Protein AF-A0A2B0Y3D0-F1 (afdb_monomer_lite)

Radius of gyration: 14.02 Å; chains: 1; bounding box: 33×33×33 Å

Secondary structure (DSSP, 8-state):
--HHHHHHHHHHHHHHHHHHHHHHHHHS-HHHHHHHHHHHHHHHHHHHHHHHHHHHHH------TTPPP--

pLDDT: mean 88.67, std 13.82, range [39.53, 96.44]

Sequence (71 aa):
MNIIEEKVKKYNQVKIDLMKIAQCIDYCNEDEREIYQDIALNYSKYLKCIQESIEKIYGIDLCNCCTLPKE

Organism: Bacillus anthracis (NCBI:txid1392)

Foldseek 3Di:
DDPLVVLVVVLVVLVVVLVVLVVCLVVPDPVCNVVSVVVSVVSVVVSVVSQCVSCVVPVDHDDPVPDDDDD

Structure (mmCIF, N/CA/C/O backbone):
data_AF-A0A2B0Y3D0-F1
#
_entry.id   AF-A0A2B0Y3D0-F1
#
loop_
_atom_site.group_PDB
_atom_site.id
_atom_site.type_symbol
_atom_site.label_atom_id
_atom_site.label_alt_id
_atom_site.label_comp_id
_atom_site.label_asym_id
_atom_site.label_entity_id
_atom_site.label_seq_id
_atom_site.pdbx_PDB_ins_code
_atom_site.Cartn_x
_atom_site.Cartn_y
_atom_site.Cartn_z
_atom_site.occupancy
_atom_site.B_iso_or_equiv
_atom_site.auth_seq_id
_atom_site.auth_comp_id
_atom_site.auth_asym_id
_atom_site.auth_atom_id
_atom_site.pdbx_PDB_model_num
ATOM 1 N N . MET A 1 1 ? -8.943 14.976 18.310 1.00 55.53 1 MET A N 1
ATOM 2 C CA . MET A 1 1 ? -8.866 14.360 16.969 1.00 55.53 1 MET A CA 1
ATOM 3 C C . MET A 1 1 ? -9.345 12.921 17.093 1.00 55.53 1 MET A C 1
ATOM 5 O O . MET A 1 1 ? -9.069 12.311 18.120 1.00 55.53 1 MET A O 1
ATOM 9 N N . ASN A 1 2 ? -10.154 12.416 16.160 1.00 84.81 2 ASN A N 1
ATOM 10 C CA . ASN A 1 2 ? -10.772 11.095 16.292 1.00 84.81 2 ASN A CA 1
ATOM 11 C C . ASN A 1 2 ? -9.768 9.999 15.880 1.00 84.81 2 ASN A C 1
ATOM 13 O O . ASN A 1 2 ? -9.295 9.998 14.748 1.00 84.81 2 ASN A O 1
ATOM 17 N N . ILE A 1 3 ? -9.432 9.072 16.784 1.00 89.88 3 ILE A N 1
ATOM 18 C CA . ILE A 1 3 ? -8.373 8.058 16.579 1.00 89.88 3 ILE A CA 1
ATOM 19 C C . ILE A 1 3 ? -8.650 7.189 15.340 1.00 89.88 3 ILE A C 1
ATOM 21 O O . ILE A 1 3 ? -7.725 6.818 14.616 1.00 89.88 3 ILE A O 1
ATOM 25 N N . ILE A 1 4 ? -9.922 6.877 15.065 1.00 91.06 4 ILE A N 1
ATOM 26 C CA . ILE A 1 4 ? -10.297 6.108 13.870 1.00 91.06 4 ILE A CA 1
ATOM 27 C C . ILE A 1 4 ? -9.982 6.878 12.583 1.00 91.06 4 ILE A C 1
ATOM 29 O O . ILE A 1 4 ? -9.498 6.293 11.619 1.00 91.06 4 ILE A O 1
ATOM 33 N N . GLU A 1 5 ? -10.183 8.197 12.581 1.00 93.06 5 GLU A N 1
ATOM 34 C CA . GLU A 1 5 ? -9.935 9.054 11.423 1.00 93.06 5 GLU A CA 1
ATOM 35 C C . GLU A 1 5 ? -8.441 9.094 11.083 1.00 93.06 5 GLU A C 1
ATOM 37 O O . GLU A 1 5 ? -8.071 8.983 9.917 1.00 93.06 5 GLU A O 1
ATOM 42 N N . GLU A 1 6 ? -7.566 9.181 12.088 1.00 93.62 6 GLU A N 1
ATOM 43 C CA . GLU A 1 6 ? -6.112 9.124 11.891 1.00 93.62 6 GLU A CA 1
ATOM 44 C C . GLU A 1 6 ? -5.660 7.773 11.329 1.00 93.62 6 GLU A C 1
ATOM 46 O O . GLU A 1 6 ? -4.844 7.719 10.405 1.00 93.62 6 GLU A O 1
ATOM 51 N N . LYS A 1 7 ? -6.229 6.671 11.833 1.00 92.69 7 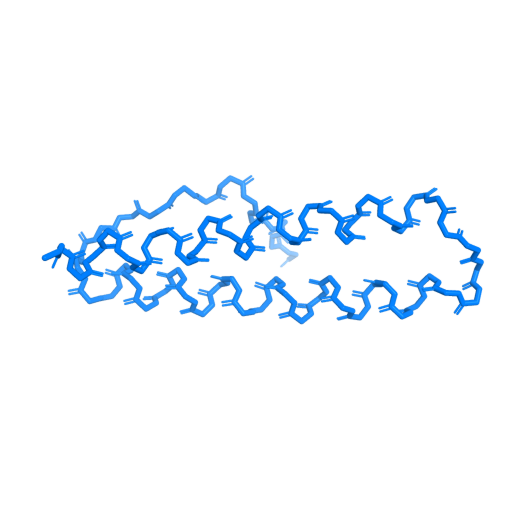LYS A N 1
ATOM 52 C CA . LYS A 1 7 ? -5.934 5.330 11.315 1.00 92.69 7 LYS A CA 1
ATOM 53 C C . LYS A 1 7 ? -6.401 5.155 9.872 1.00 92.69 7 LYS A C 1
ATOM 55 O O . LYS A 1 7 ? -5.646 4.628 9.059 1.00 92.69 7 LYS A O 1
ATOM 60 N N . VAL A 1 8 ? -7.596 5.641 9.535 1.00 93.50 8 VAL A N 1
ATOM 61 C CA . VAL A 1 8 ? -8.122 5.608 8.161 1.00 93.50 8 VAL A CA 1
ATOM 62 C C . VAL A 1 8 ? -7.298 6.505 7.232 1.00 93.50 8 VAL A C 1
ATOM 64 O O . VAL A 1 8 ? -6.992 6.101 6.112 1.00 93.50 8 VAL A O 1
ATOM 67 N N . LYS A 1 9 ? -6.852 7.684 7.688 1.00 94.88 9 LYS A N 1
ATOM 68 C CA . LYS A 1 9 ? -5.919 8.535 6.927 1.00 94.88 9 LYS A CA 1
ATOM 69 C C . LYS A 1 9 ? -4.613 7.804 6.631 1.00 94.88 9 LYS A C 1
ATOM 71 O O . LYS A 1 9 ? -4.163 7.813 5.489 1.00 94.88 9 LYS A O 1
ATOM 76 N N . LYS A 1 10 ? -4.040 7.121 7.626 1.00 94.31 10 LYS A N 1
ATOM 77 C CA . LYS A 1 10 ? -2.830 6.312 7.440 1.00 94.31 10 LYS A CA 1
ATOM 78 C C . LYS A 1 10 ? -3.056 5.157 6.460 1.00 94.31 10 LYS A C 1
ATOM 80 O O . LYS A 1 10 ? -2.235 4.961 5.571 1.00 94.31 10 LYS A O 1
ATOM 85 N N . TYR A 1 11 ? -4.167 4.432 6.590 1.00 94.69 11 TYR A N 1
ATOM 86 C CA . TYR A 1 11 ? -4.566 3.382 5.647 1.00 94.69 11 TYR A CA 1
ATOM 87 C C . TYR A 1 11 ? -4.630 3.916 4.207 1.00 94.69 11 TYR A C 1
ATOM 89 O O . TYR A 1 11 ? -4.001 3.361 3.307 1.00 94.69 11 TYR A O 1
ATOM 97 N N . ASN A 1 12 ? -5.311 5.044 3.997 1.00 94.44 12 ASN A N 1
ATOM 98 C CA . ASN A 1 12 ? -5.440 5.659 2.678 1.00 94.44 12 ASN A CA 1
ATOM 99 C C . ASN A 1 12 ? -4.100 6.165 2.128 1.00 94.44 12 ASN A C 1
ATOM 101 O O . ASN A 1 12 ? -3.858 6.033 0.931 1.00 94.44 12 ASN A O 1
ATOM 105 N N . GLN A 1 13 ? -3.213 6.695 2.974 1.00 96.25 13 GLN A N 1
ATOM 106 C CA . GLN A 1 13 ? -1.880 7.114 2.541 1.00 96.25 13 GLN A CA 1
ATOM 107 C C . GLN A 1 13 ? -1.056 5.923 2.038 1.0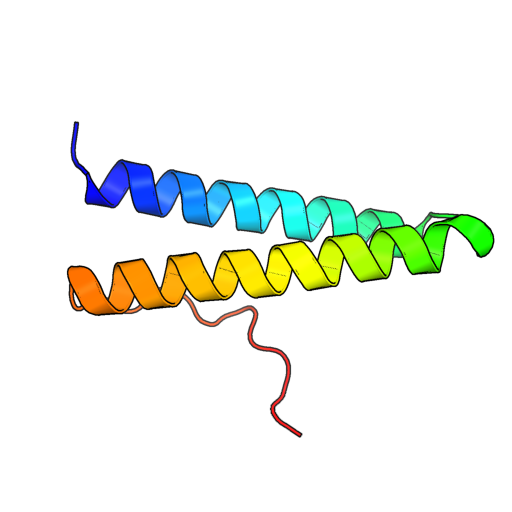0 96.25 13 GLN A C 1
ATOM 109 O O . GLN A 1 13 ? -0.522 5.979 0.934 1.00 96.25 13 GLN A O 1
ATOM 114 N N . VAL A 1 14 ? -1.028 4.815 2.789 1.00 95.50 14 VAL A N 1
ATOM 115 C CA . VAL A 1 14 ? -0.332 3.585 2.367 1.00 95.50 14 VAL A CA 1
ATOM 116 C C . VAL A 1 14 ? -0.916 3.046 1.059 1.00 95.50 14 VAL A C 1
ATOM 118 O O . VAL A 1 14 ? -0.170 2.587 0.198 1.00 95.50 14 VAL A O 1
ATOM 121 N N . LYS A 1 15 ? -2.239 3.146 0.871 1.00 94.44 15 LYS A N 1
ATOM 122 C CA . LYS A 1 15 ? -2.909 2.763 -0.379 1.00 94.44 15 LYS A CA 1
ATOM 123 C C . LYS A 1 15 ? -2.454 3.622 -1.564 1.00 94.44 15 LYS A C 1
ATOM 125 O O . LYS A 1 15 ? -2.155 3.078 -2.622 1.00 94.44 15 LYS A O 1
ATOM 130 N N . ILE A 1 16 ? -2.377 4.942 -1.386 1.00 95.56 16 ILE A N 1
ATOM 131 C CA . ILE A 1 16 ? -1.882 5.874 -2.412 1.00 95.56 16 ILE A CA 1
ATOM 132 C C . ILE A 1 16 ? -0.423 5.566 -2.758 1.00 95.56 16 ILE A C 1
ATOM 134 O O . ILE A 1 16 ? -0.069 5.529 -3.935 1.00 95.56 16 ILE A O 1
ATOM 138 N N . ASP A 1 17 ? 0.418 5.333 -1.753 1.00 95.75 17 ASP A N 1
ATOM 139 C CA . ASP A 1 17 ? 1.837 5.048 -1.965 1.00 95.75 17 ASP A CA 1
ATOM 140 C C . ASP A 1 17 ? 2.031 3.721 -2.707 1.00 95.75 17 ASP A C 1
ATOM 142 O O . ASP A 1 17 ? 2.787 3.670 -3.675 1.00 95.75 17 ASP A O 1
ATOM 146 N N . LEU A 1 18 ? 1.272 2.682 -2.339 1.00 95.31 18 LEU A N 1
ATOM 147 C CA . LEU A 1 18 ? 1.248 1.410 -3.063 1.00 95.31 18 LEU A CA 1
ATOM 148 C C . LEU A 1 18 ? 0.883 1.606 -4.540 1.00 95.31 18 LEU A C 1
ATOM 150 O O . LEU A 1 18 ? 1.545 1.043 -5.405 1.00 95.31 18 LEU A O 1
ATOM 154 N N . MET A 1 19 ? -0.136 2.419 -4.842 1.00 94.38 19 MET A N 1
ATOM 155 C CA . MET A 1 19 ? -0.525 2.706 -6.229 1.00 94.38 19 MET A CA 1
ATOM 156 C C . MET A 1 19 ? 0.596 3.400 -7.011 1.00 94.38 19 MET A C 1
ATOM 158 O O . MET A 1 19 ? 0.816 3.069 -8.171 1.00 94.38 19 MET A O 1
ATOM 162 N N . LYS A 1 20 ? 1.327 4.330 -6.385 1.00 95.06 20 LYS A N 1
ATOM 163 C CA . LYS A 1 20 ? 2.471 5.004 -7.020 1.00 95.06 20 LYS A CA 1
ATOM 164 C C . LYS A 1 20 ? 3.621 4.036 -7.294 1.00 95.06 20 LYS A C 1
ATOM 166 O O . LYS A 1 20 ? 4.176 4.060 -8.383 1.00 95.06 20 LYS A O 1
ATOM 171 N N . ILE A 1 21 ? 3.952 3.170 -6.333 1.00 94.56 21 ILE A N 1
ATOM 172 C CA . ILE A 1 21 ? 5.000 2.150 -6.503 1.00 94.56 21 ILE A CA 1
ATOM 173 C C . ILE A 1 21 ? 4.605 1.166 -7.606 1.00 94.56 21 ILE A C 1
ATOM 175 O O . ILE A 1 21 ? 5.428 0.838 -8.454 1.00 94.56 21 ILE A O 1
ATOM 179 N N . ALA A 1 22 ? 3.342 0.736 -7.630 1.00 93.31 22 ALA A N 1
ATOM 180 C CA . ALA A 1 22 ? 2.836 -0.145 -8.674 1.00 93.31 22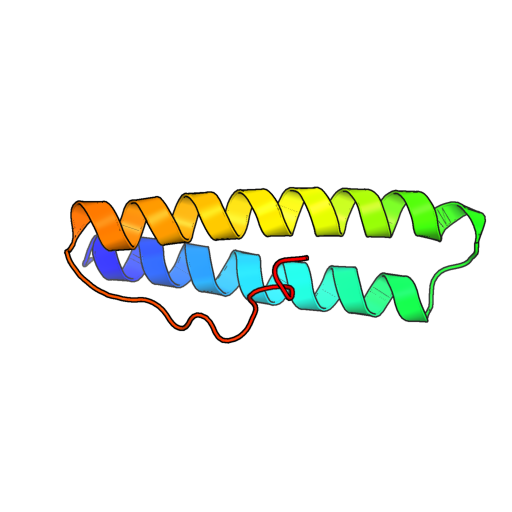 ALA A CA 1
ATOM 181 C C . ALA A 1 22 ? 2.968 0.492 -10.065 1.00 93.31 22 ALA A C 1
ATOM 183 O O . ALA A 1 22 ? 3.399 -0.179 -10.992 1.00 93.31 22 ALA A O 1
ATOM 184 N N . GLN A 1 23 ? 2.696 1.795 -10.197 1.00 94.94 23 GLN A N 1
ATOM 185 C CA . GLN A 1 23 ? 2.931 2.521 -11.448 1.00 94.94 23 GLN A CA 1
ATOM 186 C C . GLN A 1 23 ? 4.414 2.557 -11.836 1.00 94.94 23 GLN A C 1
ATOM 188 O O . GLN A 1 23 ? 4.721 2.493 -13.019 1.00 94.94 23 GLN A O 1
ATOM 193 N N . CYS A 1 24 ? 5.350 2.629 -10.882 1.00 94.31 24 CYS A N 1
ATOM 194 C CA . CYS A 1 24 ? 6.781 2.582 -11.202 1.00 94.31 24 CYS A CA 1
ATOM 195 C C . CYS A 1 24 ? 7.187 1.269 -11.889 1.00 94.31 24 CYS A C 1
ATOM 197 O O . CYS A 1 24 ? 8.054 1.307 -12.753 1.00 94.31 24 CYS A O 1
ATOM 199 N N . ILE A 1 25 ? 6.529 0.145 -11.578 1.00 94.50 25 ILE A N 1
ATOM 200 C CA . ILE A 1 25 ? 6.797 -1.168 -12.199 1.00 94.50 25 ILE A CA 1
ATOM 201 C C . ILE A 1 25 ? 6.540 -1.146 -13.716 1.00 94.50 25 ILE A C 1
ATOM 203 O O . ILE A 1 25 ? 7.169 -1.904 -14.454 1.00 94.50 25 ILE A O 1
ATOM 207 N N . ASP A 1 26 ? 5.631 -0.285 -14.183 1.00 92.69 26 ASP A N 1
ATOM 208 C CA . ASP A 1 26 ? 5.272 -0.180 -15.601 1.00 92.69 26 ASP A CA 1
ATOM 209 C C . ASP A 1 26 ? 6.304 0.616 -16.422 1.00 92.69 26 ASP A C 1
ATOM 211 O O . ASP A 1 26 ? 6.365 0.459 -17.641 1.00 92.69 26 ASP A O 1
ATOM 215 N N . TYR A 1 27 ? 7.108 1.468 -15.771 1.00 93.50 27 TYR A N 1
ATOM 216 C CA . TYR A 1 27 ? 8.038 2.393 -16.439 1.00 93.50 27 TYR A CA 1
ATOM 217 C C . TYR A 1 27 ? 9.509 2.211 -16.039 1.00 93.50 27 TYR A C 1
ATOM 219 O O . TYR A 1 27 ? 10.374 2.856 -16.635 1.00 93.50 27 TYR A O 1
ATOM 227 N N . CYS A 1 28 ? 9.810 1.388 -15.031 1.00 93.94 28 CYS A N 1
ATOM 228 C CA . CYS A 1 28 ? 11.180 1.113 -14.612 1.00 93.94 28 CYS A CA 1
ATOM 229 C C . CYS A 1 28 ? 11.918 0.234 -15.632 1.00 93.94 28 CYS A C 1
ATOM 231 O O . CYS A 1 28 ? 11.314 -0.433 -16.476 1.00 93.94 28 CYS A O 1
ATOM 233 N N . ASN A 1 29 ? 13.247 0.217 -15.542 1.00 95.00 29 ASN A N 1
ATOM 234 C CA . ASN A 1 29 ? 14.047 -0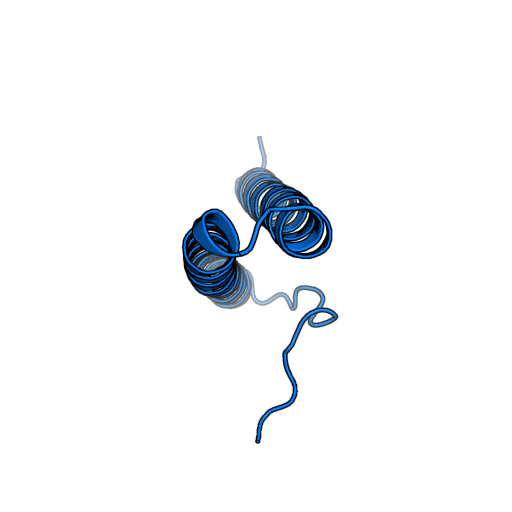.760 -16.277 1.00 95.00 29 ASN A CA 1
ATOM 235 C C . ASN A 1 29 ? 13.937 -2.156 -15.626 1.00 95.00 29 ASN A C 1
ATOM 237 O O . ASN A 1 29 ? 13.344 -2.323 -14.557 1.00 95.00 29 ASN A O 1
ATOM 241 N N . GLU A 1 30 ? 14.476 -3.174 -16.296 1.00 92.50 30 GLU A N 1
ATOM 242 C CA . GLU A 1 30 ? 14.378 -4.567 -15.846 1.00 92.50 30 GLU A CA 1
ATOM 243 C C . GLU A 1 30 ? 15.114 -4.806 -14.518 1.00 92.50 30 GLU A C 1
ATOM 245 O O . GLU A 1 30 ? 14.582 -5.496 -13.649 1.00 92.50 30 GLU A O 1
ATOM 250 N N . ASP A 1 31 ? 16.256 -4.143 -14.318 1.00 91.56 31 ASP A N 1
ATOM 251 C CA . ASP A 1 31 ? 17.079 -4.249 -13.106 1.00 91.56 31 ASP A CA 1
ATOM 252 C C . ASP A 1 31 ? 16.368 -3.683 -11.860 1.00 91.56 31 ASP A C 1
ATOM 254 O O . ASP A 1 31 ? 16.511 -4.192 -10.749 1.00 91.56 31 ASP A O 1
ATOM 258 N N . GLU A 1 32 ? 15.569 -2.629 -12.029 1.00 93.31 32 GLU A N 1
ATOM 259 C CA . GLU A 1 32 ? 14.798 -1.990 -10.957 1.00 93.31 32 GLU A CA 1
ATOM 260 C C . GLU A 1 32 ? 13.446 -2.669 -10.706 1.00 93.31 32 GLU A C 1
ATOM 262 O O . GLU A 1 32 ? 12.811 -2.443 -9.670 1.00 93.31 32 GLU A O 1
ATOM 267 N N . ARG A 1 33 ? 12.977 -3.494 -11.647 1.00 95.06 33 ARG A N 1
ATOM 268 C CA . ARG A 1 33 ? 11.627 -4.060 -11.612 1.00 95.06 33 ARG A CA 1
ATOM 269 C C . ARG A 1 33 ? 11.402 -4.948 -10.402 1.00 95.06 33 ARG A C 1
ATOM 271 O O . ARG A 1 33 ? 10.376 -4.807 -9.737 1.00 95.06 33 ARG A O 1
ATOM 278 N N . GLU A 1 34 ? 12.357 -5.826 -10.110 1.00 95.44 34 GLU A N 1
ATOM 279 C CA . GLU A 1 34 ? 12.306 -6.715 -8.946 1.00 95.44 34 GLU A CA 1
ATOM 280 C C . GLU A 1 34 ? 12.222 -5.900 -7.647 1.00 95.44 34 GLU A C 1
ATOM 282 O O . GLU A 1 34 ? 11.378 -6.167 -6.794 1.00 95.44 34 GLU A O 1
ATOM 287 N N . ILE A 1 35 ? 13.002 -4.817 -7.549 1.00 95.31 35 ILE A N 1
ATOM 288 C CA . ILE A 1 35 ? 12.997 -3.913 -6.394 1.00 95.31 35 ILE A CA 1
ATOM 289 C C . ILE A 1 35 ? 11.613 -3.279 -6.213 1.00 95.31 35 ILE A C 1
ATOM 291 O O . ILE A 1 35 ? 11.051 -3.309 -5.117 1.00 95.31 35 ILE A O 1
ATOM 295 N N . TYR A 1 36 ? 11.025 -2.717 -7.273 1.00 96.19 36 TYR A N 1
ATOM 296 C CA . TYR A 1 36 ? 9.698 -2.105 -7.180 1.00 96.19 36 TYR A CA 1
ATOM 297 C C . TYR A 1 36 ? 8.591 -3.125 -6.884 1.00 96.19 36 TYR A C 1
ATOM 299 O O . TYR A 1 36 ? 7.671 -2.813 -6.121 1.00 96.19 36 TYR A O 1
ATOM 307 N N . GLN A 1 37 ? 8.686 -4.342 -7.423 1.00 95.62 37 GLN A N 1
ATOM 308 C CA . GLN A 1 37 ? 7.769 -5.441 -7.111 1.00 95.62 37 GLN A CA 1
ATOM 309 C C . GLN A 1 37 ? 7.843 -5.838 -5.632 1.00 95.62 37 GLN A C 1
ATOM 311 O O . GLN A 1 37 ? 6.803 -5.949 -4.978 1.00 95.62 37 GLN A O 1
ATOM 316 N N . ASP A 1 38 ? 9.047 -5.969 -5.077 1.00 96.44 38 ASP A N 1
ATOM 317 C CA . ASP A 1 38 ? 9.254 -6.282 -3.663 1.00 96.44 38 ASP A CA 1
ATOM 318 C C . ASP A 1 38 ? 8.721 -5.179 -2.744 1.00 96.44 38 ASP A C 1
ATOM 320 O O . ASP A 1 38 ? 8.053 -5.449 -1.736 1.00 96.44 38 ASP A O 1
ATOM 324 N N . ILE A 1 39 ? 8.954 -3.914 -3.102 1.00 95.94 39 ILE A N 1
ATOM 325 C CA . ILE A 1 39 ? 8.399 -2.776 -2.365 1.00 95.94 39 ILE A CA 1
ATOM 326 C C . ILE A 1 39 ? 6.864 -2.821 -2.425 1.00 95.94 39 ILE A C 1
ATOM 328 O O . ILE A 1 39 ? 6.215 -2.724 -1.379 1.00 95.94 39 ILE A O 1
ATOM 332 N N . ALA A 1 40 ? 6.266 -3.026 -3.603 1.00 96.19 40 ALA A N 1
ATOM 333 C CA . ALA A 1 40 ? 4.814 -3.127 -3.753 1.00 96.19 40 ALA A CA 1
ATOM 334 C C . ALA A 1 40 ? 4.235 -4.274 -2.906 1.00 96.19 40 ALA A C 1
ATOM 336 O O . ALA A 1 40 ? 3.231 -4.097 -2.207 1.00 96.19 40 ALA A O 1
ATOM 337 N N . LEU A 1 41 ? 4.901 -5.431 -2.891 1.00 95.88 41 LEU A N 1
ATOM 338 C CA . LEU A 1 41 ? 4.494 -6.578 -2.088 1.00 95.88 41 LEU A CA 1
ATOM 339 C C . LEU A 1 41 ? 4.511 -6.244 -0.590 1.00 95.88 41 LEU A C 1
ATOM 341 O O . LEU A 1 41 ? 3.541 -6.532 0.117 1.00 95.88 41 LEU A O 1
ATOM 345 N N . ASN A 1 42 ? 5.561 -5.589 -0.098 1.00 95.94 42 ASN A N 1
ATOM 346 C CA . ASN A 1 42 ? 5.656 -5.182 1.305 1.00 95.94 42 ASN A CA 1
ATOM 347 C C . ASN A 1 42 ? 4.589 -4.146 1.694 1.00 95.94 42 ASN A C 1
ATOM 349 O O . ASN A 1 42 ? 3.947 -4.289 2.739 1.00 95.94 42 ASN A O 1
ATOM 353 N N . TYR A 1 43 ? 4.326 -3.157 0.836 1.00 95.38 43 TYR A N 1
ATOM 354 C CA . TYR A 1 43 ? 3.247 -2.188 1.049 1.00 95.38 43 TYR A CA 1
ATOM 355 C C . TYR A 1 43 ? 1.867 -2.855 1.055 1.00 95.38 43 TYR A C 1
ATOM 357 O O . TYR A 1 43 ? 1.035 -2.515 1.896 1.00 95.38 43 TYR A O 1
ATOM 365 N N . SER A 1 44 ? 1.624 -3.844 0.187 1.00 94.31 44 SER A N 1
ATOM 366 C CA . SER A 1 44 ? 0.352 -4.580 0.151 1.00 94.31 44 SER A CA 1
ATOM 367 C C . SER A 1 44 ? 0.090 -5.359 1.447 1.00 94.31 44 SER A C 1
ATOM 369 O O . SER A 1 44 ? -1.008 -5.290 2.007 1.00 94.31 44 SER A O 1
ATOM 371 N N . LYS A 1 45 ? 1.120 -6.025 1.992 1.00 94.62 45 LYS A N 1
ATOM 372 C CA . LYS A 1 45 ? 1.055 -6.720 3.286 1.00 94.62 45 LYS A CA 1
ATOM 373 C C . LYS A 1 45 ? 0.771 -5.734 4.414 1.00 94.62 45 LYS A C 1
ATOM 375 O O . LYS A 1 45 ? -0.104 -5.979 5.241 1.00 94.62 45 LYS A O 1
ATOM 380 N N . TYR A 1 46 ? 1.471 -4.600 4.426 1.00 94.88 46 TYR A N 1
ATOM 381 C CA . TYR A 1 46 ? 1.274 -3.578 5.449 1.00 94.88 46 TYR A CA 1
ATOM 382 C C . TYR A 1 46 ? -0.129 -2.961 5.397 1.00 94.88 46 TYR A C 1
ATOM 384 O O . TYR A 1 46 ? -0.768 -2.794 6.437 1.00 94.88 46 TYR A O 1
ATOM 392 N N . LEU A 1 47 ? -0.637 -2.683 4.193 1.00 94.38 47 LEU A N 1
ATOM 393 C CA . LEU A 1 47 ? -1.986 -2.168 3.978 1.00 94.38 47 LEU A CA 1
ATOM 394 C C . LEU A 1 47 ? -3.044 -3.125 4.539 1.00 94.38 47 LEU A C 1
ATOM 396 O O . LEU A 1 47 ? -3.938 -2.686 5.264 1.00 94.38 47 LEU A O 1
ATOM 400 N N . LYS A 1 48 ? -2.896 -4.429 4.269 1.00 93.25 48 LYS A N 1
ATOM 401 C CA . LYS A 1 48 ? -3.769 -5.480 4.804 1.00 93.25 48 LYS A CA 1
ATOM 402 C C . LYS A 1 48 ? -3.733 -5.534 6.334 1.00 93.25 48 LYS A C 1
ATOM 404 O O . LYS A 1 48 ? -4.787 -5.553 6.959 1.00 93.25 48 LYS A O 1
ATOM 409 N N . C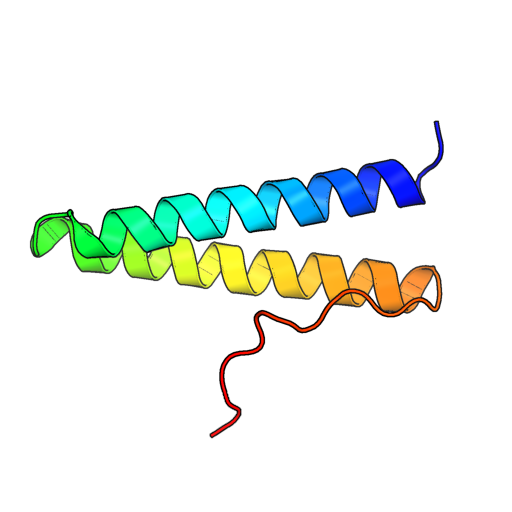YS A 1 49 ? -2.552 -5.461 6.949 1.00 93.81 49 CYS A N 1
ATOM 410 C CA . CYS A 1 49 ? -2.427 -5.426 8.410 1.00 93.81 49 CYS A CA 1
ATOM 411 C C . CYS A 1 49 ? -3.144 -4.217 9.037 1.00 93.81 49 CYS A C 1
ATOM 413 O O . CYS A 1 49 ? -3.781 -4.344 10.084 1.00 93.81 49 CYS A O 1
ATOM 415 N N . ILE A 1 50 ? -3.043 -3.032 8.418 1.00 93.81 50 ILE A N 1
ATOM 416 C CA . ILE A 1 50 ? -3.757 -1.839 8.901 1.00 93.81 50 ILE A CA 1
ATOM 417 C C . ILE A 1 50 ? -5.265 -2.037 8.760 1.00 93.81 50 ILE A C 1
ATOM 419 O O . ILE A 1 50 ? -5.997 -1.732 9.701 1.00 93.81 50 ILE A O 1
ATOM 423 N N . GLN A 1 51 ? -5.716 -2.549 7.613 1.00 93.56 51 GLN A N 1
ATOM 424 C CA . GLN A 1 51 ? -7.124 -2.828 7.361 1.00 93.56 51 GLN A CA 1
ATOM 425 C C . GLN A 1 51 ? -7.699 -3.758 8.431 1.00 93.56 51 GLN A C 1
ATOM 427 O O . GLN A 1 51 ? -8.584 -3.342 9.174 1.00 93.56 51 GLN A O 1
ATOM 432 N N . GLU A 1 52 ? -7.125 -4.952 8.585 1.00 93.56 52 GLU A N 1
ATOM 433 C CA . GLU A 1 52 ? -7.569 -5.950 9.564 1.00 93.56 52 GLU A CA 1
ATOM 434 C C . GLU A 1 52 ? -7.563 -5.384 10.993 1.00 93.56 52 GLU A C 1
ATOM 436 O O . GLU A 1 52 ? -8.450 -5.676 11.795 1.00 93.56 52 GLU A O 1
ATOM 441 N N . SER A 1 53 ? -6.587 -4.531 11.328 1.00 94.12 53 SER A N 1
ATOM 442 C CA . SER A 1 53 ? -6.532 -3.866 12.632 1.00 94.12 53 SER A CA 1
ATOM 443 C C . SER A 1 53 ? -7.681 -2.875 12.839 1.00 94.12 53 SER A C 1
ATOM 445 O O . SER A 1 53 ? -8.255 -2.841 13.928 1.00 94.12 53 SER A O 1
ATOM 447 N N . ILE A 1 54 ? -8.020 -2.064 11.834 1.00 93.88 54 ILE A N 1
ATOM 448 C CA . ILE A 1 54 ? -9.134 -1.111 11.919 1.00 93.88 54 ILE A CA 1
ATOM 449 C C . ILE A 1 54 ? -10.458 -1.873 12.006 1.00 93.88 54 ILE A C 1
ATOM 451 O O . ILE A 1 54 ? -11.245 -1.611 12.915 1.00 93.88 54 ILE A O 1
ATOM 455 N N . GLU A 1 55 ? -10.675 -2.843 11.121 1.00 94.56 55 GLU A N 1
ATOM 456 C CA . GLU A 1 55 ? -11.909 -3.630 11.074 1.00 94.56 55 GLU A CA 1
ATOM 457 C C . GLU A 1 55 ? -12.139 -4.369 12.402 1.00 94.56 55 GLU A C 1
ATOM 459 O O . GLU A 1 55 ? -13.204 -4.255 13.007 1.00 94.56 55 GLU A O 1
ATOM 464 N N . LYS A 1 56 ? -11.097 -5.009 12.954 1.00 94.38 56 LYS A N 1
ATOM 465 C CA . LYS A 1 56 ? -11.169 -5.714 14.243 1.00 94.38 56 LYS A CA 1
ATOM 466 C C . LYS A 1 56 ? -11.428 -4.795 15.441 1.00 94.38 56 LYS A C 1
ATOM 468 O O . LYS A 1 56 ? -12.115 -5.201 16.373 1.00 94.38 56 LYS A O 1
ATOM 473 N N . ILE A 1 57 ? -10.836 -3.598 15.470 1.00 95.06 57 ILE A N 1
ATOM 474 C CA . ILE A 1 57 ? -10.947 -2.686 16.624 1.00 95.06 57 ILE A CA 1
ATOM 475 C C . ILE A 1 57 ? -12.284 -1.942 16.623 1.00 95.06 57 ILE A C 1
ATOM 477 O O . ILE A 1 57 ? -12.851 -1.720 17.690 1.00 95.06 57 ILE A O 1
ATOM 481 N N . TYR A 1 58 ? -12.764 -1.527 15.450 1.00 92.94 58 TYR A N 1
ATOM 482 C CA . TYR A 1 58 ? -13.928 -0.646 15.334 1.00 92.94 58 TYR A CA 1
ATOM 483 C C . TYR A 1 58 ? -15.187 -1.351 14.815 1.00 92.94 58 TYR A C 1
ATOM 485 O O . TYR A 1 58 ? -16.247 -0.732 14.820 1.00 92.94 58 TYR A O 1
ATOM 493 N N . GLY A 1 59 ? -15.097 -2.620 14.396 1.00 91.56 59 GLY A N 1
ATOM 494 C CA . GLY A 1 59 ? -16.240 -3.392 13.897 1.00 91.56 59 GLY A CA 1
ATOM 495 C C . GLY A 1 59 ? -16.825 -2.829 12.601 1.00 91.56 59 GLY A C 1
ATOM 496 O O . GLY A 1 59 ? -18.036 -2.882 12.405 1.00 91.56 59 GLY A O 1
ATOM 497 N N . ILE A 1 60 ? -15.977 -2.234 11.760 1.00 90.06 60 ILE A N 1
ATOM 498 C CA . ILE A 1 60 ? -16.347 -1.697 10.445 1.00 90.06 60 ILE A CA 1
ATOM 499 C C . ILE A 1 60 ? -15.732 -2.555 9.346 1.00 90.06 60 ILE A C 1
ATOM 501 O O . ILE A 1 60 ? -14.730 -3.213 9.599 1.00 90.06 60 ILE A O 1
ATOM 505 N N . ASP A 1 61 ? -16.261 -2.453 8.131 1.00 88.69 61 ASP A N 1
ATOM 506 C CA . ASP A 1 61 ? -15.635 -3.008 6.931 1.00 88.69 61 ASP A CA 1
ATOM 507 C C . ASP A 1 61 ? -15.038 -1.871 6.095 1.00 88.69 61 ASP A C 1
ATOM 509 O O . ASP A 1 61 ? -15.713 -0.882 5.786 1.00 88.69 61 ASP A O 1
ATOM 513 N N . LEU A 1 62 ? -13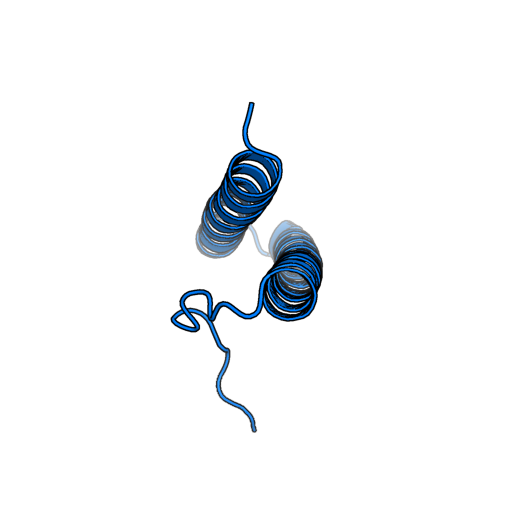.766 -1.994 5.718 1.00 86.62 62 LEU A N 1
ATOM 514 C CA . LEU A 1 62 ? -13.129 -1.083 4.770 1.00 86.62 62 LEU A CA 1
ATOM 515 C C . LEU A 1 62 ? -13.245 -1.649 3.343 1.00 86.62 62 LEU A C 1
ATOM 517 O O . LEU A 1 62 ? -13.422 -2.846 3.131 1.00 86.62 62 LEU A O 1
ATOM 521 N N . CYS A 1 63 ? -13.179 -0.784 2.323 1.00 81.12 63 CYS A N 1
ATOM 522 C CA . CYS A 1 63 ? -13.354 -1.220 0.928 1.00 81.12 63 CYS A CA 1
ATOM 523 C C . CYS A 1 63 ? -12.306 -2.273 0.526 1.00 81.12 63 CYS A C 1
ATOM 525 O O . CYS A 1 63 ? -11.110 -1.992 0.460 1.00 81.12 63 CYS A O 1
ATOM 527 N N . ASN A 1 64 ? -12.795 -3.457 0.146 1.00 70.00 64 ASN A N 1
ATOM 528 C CA . ASN A 1 64 ? -12.013 -4.610 -0.322 1.00 70.00 64 ASN A CA 1
ATOM 529 C C . ASN A 1 64 ? -11.655 -4.564 -1.814 1.00 70.00 64 ASN A C 1
ATOM 531 O O . ASN A 1 64 ? -11.281 -5.573 -2.414 1.00 70.00 64 ASN A O 1
ATOM 535 N N . CYS A 1 65 ? -11.740 -3.383 -2.422 1.00 68.94 65 CYS A N 1
ATOM 536 C CA . CYS A 1 65 ? -11.651 -3.174 -3.865 1.00 68.94 65 CYS A CA 1
ATOM 537 C C . CYS A 1 65 ? -10.259 -3.484 -4.468 1.00 68.94 65 CYS A C 1
ATOM 539 O O . CYS A 1 65 ? -10.059 -3.312 -5.664 1.00 68.94 65 CYS A O 1
ATOM 541 N N . CYS A 1 66 ? -9.292 -3.908 -3.646 1.00 61.31 66 CYS A N 1
ATOM 542 C CA . CYS A 1 66 ? -7.912 -4.217 -4.030 1.00 61.31 66 CYS A CA 1
ATOM 543 C C . CYS A 1 66 ? -7.488 -5.641 -3.624 1.00 61.31 66 CYS A C 1
ATOM 545 O O . CYS A 1 66 ? -6.297 -5.914 -3.498 1.00 61.31 66 CYS A O 1
ATOM 547 N N . THR A 1 67 ? -8.439 -6.542 -3.366 1.00 54.56 67 THR A N 1
ATOM 548 C CA . THR A 1 67 ? -8.106 -7.945 -3.098 1.00 54.56 67 THR A CA 1
ATOM 549 C C . THR A 1 67 ? -7.615 -8.605 -4.387 1.00 54.56 67 THR A C 1
ATOM 551 O O . THR A 1 67 ? -8.339 -8.667 -5.379 1.00 54.56 67 THR A O 1
ATOM 554 N N . LEU A 1 68 ? -6.359 -9.068 -4.380 1.00 54.16 68 LEU A N 1
ATOM 555 C CA . LEU A 1 68 ? -5.863 -9.985 -5.406 1.00 54.16 68 LEU A CA 1
ATOM 556 C C . LEU A 1 68 ? -6.783 -11.220 -5.428 1.00 54.16 68 LEU A C 1
ATOM 558 O O . LEU A 1 68 ? -7.224 -11.644 -4.350 1.00 54.16 68 LEU A O 1
ATOM 562 N N . PRO A 1 69 ? -7.095 -11.784 -6.611 1.00 43.28 69 PRO A N 1
ATOM 563 C CA . PRO A 1 69 ? -7.864 -13.017 -6.694 1.00 43.28 69 PRO A CA 1
ATOM 564 C C . PRO A 1 69 ? -7.220 -14.069 -5.789 1.00 43.28 69 PRO A C 1
ATOM 566 O O . PRO A 1 69 ? -6.001 -14.236 -5.797 1.00 43.28 69 PRO A O 1
ATOM 569 N N . LYS A 1 70 ? -8.031 -14.744 -4.972 1.00 42.12 70 LYS A N 1
ATOM 570 C CA . LYS A 1 70 ? -7.577 -15.941 -4.264 1.00 42.12 70 LYS A CA 1
ATOM 571 C C . LYS A 1 70 ? -7.460 -17.044 -5.318 1.00 42.12 70 LYS A C 1
ATOM 573 O O . LYS A 1 70 ? -8.479 -17.363 -5.929 1.00 42.12 70 LYS A O 1
ATOM 578 N N . GLU A 1 71 ? -6.244 -17.531 -5.563 1.00 39.53 71 GLU A N 1
ATOM 579 C CA . GLU A 1 71 ? -6.008 -18.789 -6.295 1.00 39.53 71 GLU A CA 1
ATOM 580 C C . GLU A 1 71 ? -6.611 -19.981 -5.542 1.00 39.53 71 GLU A C 1
ATOM 582 O O . GLU A 1 71 ? -6.568 -19.975 -4.285 1.00 39.53 71 GLU A O 1
#